Protein AF-A0A832R9U1-F1 (afdb_monomer_lite)

Secondary structure (DSSP, 8-state):
-----------S--------PPPPPP--TTTTSHHHHHT--SHHHHHHHHHHHTTS---TTTS-SS----

Radius of gyration: 23.39 Å; chains: 1; bounding box: 61×22×65 Å

pLDDT: mean 75.46, std 16.79, range [37.78, 94.81]

Structure (mmCIF, N/CA/C/O backbone):
data_AF-A0A832R9U1-F1
#
_entry.id   AF-A0A832R9U1-F1
#
loop_
_atom_site.group_PDB
_atom_site.id
_atom_site.type_symbol
_atom_site.label_atom_id
_atom_site.label_alt_id
_atom_site.label_comp_id
_atom_site.label_asym_id
_atom_site.label_entity_id
_atom_site.label_seq_id
_atom_site.pdbx_PDB_ins_code
_atom_site.Cartn_x
_atom_site.Cartn_y
_atom_site.Cartn_z
_atom_site.occupancy
_atom_site.B_iso_or_equiv
_atom_site.auth_seq_id
_atom_site.auth_comp_id
_atom_site.auth_asym_id
_atom_site.auth_atom_id
_atom_site.pdbx_PDB_model_num
ATOM 1 N N . MET A 1 1 ? 44.231 12.704 -44.028 1.00 46.50 1 MET A N 1
ATOM 2 C CA . MET A 1 1 ? 43.358 11.915 -43.136 1.00 46.50 1 MET A CA 1
ATOM 3 C C . MET A 1 1 ? 43.405 12.538 -41.755 1.00 46.50 1 MET A C 1
ATOM 5 O O . MET A 1 1 ? 44.489 12.601 -41.207 1.00 46.50 1 MET A O 1
ATOM 9 N N . ASN A 1 2 ? 42.284 13.010 -41.214 1.00 37.78 2 ASN A N 1
ATOM 10 C CA . ASN A 1 2 ? 42.041 12.949 -39.774 1.00 37.78 2 ASN A CA 1
ATOM 11 C C . ASN A 1 2 ? 40.530 12.873 -39.574 1.00 37.78 2 ASN A C 1
ATOM 13 O O . ASN A 1 2 ? 39.767 13.682 -40.092 1.00 37.78 2 ASN A O 1
ATOM 17 N N . VAL A 1 3 ? 40.140 11.765 -38.968 1.00 50.59 3 VAL A N 1
ATOM 18 C CA . VAL A 1 3 ? 38.825 11.147 -39.026 1.00 50.59 3 VAL A CA 1
ATOM 19 C C . VAL A 1 3 ? 37.840 11.973 -38.203 1.00 50.59 3 VAL A C 1
ATOM 21 O O . VAL A 1 3 ? 38.043 12.177 -37.009 1.00 50.59 3 VAL A O 1
ATOM 24 N N . VAL A 1 4 ? 36.759 12.432 -38.835 1.00 53.44 4 VAL A N 1
ATOM 25 C CA . VAL A 1 4 ? 35.543 12.841 -38.127 1.00 53.44 4 VAL A CA 1
ATOM 26 C C . VAL A 1 4 ? 34.979 11.576 -37.486 1.00 53.44 4 VAL A C 1
ATOM 28 O O . VAL A 1 4 ? 34.426 10.728 -38.177 1.00 53.44 4 VAL A O 1
ATOM 31 N N . ALA A 1 5 ? 35.160 11.418 -36.178 1.00 53.62 5 ALA A N 1
ATOM 32 C CA . ALA A 1 5 ? 34.555 10.339 -35.405 1.00 53.62 5 ALA A CA 1
ATOM 33 C C . ALA A 1 5 ? 33.711 10.949 -34.282 1.00 53.62 5 ALA A C 1
ATOM 35 O O . ALA A 1 5 ? 34.038 10.871 -33.101 1.00 53.62 5 ALA A O 1
ATOM 36 N N . ILE A 1 6 ? 32.610 11.594 -34.675 1.00 57.50 6 ILE A N 1
ATOM 37 C CA . ILE A 1 6 ? 31.483 11.837 -33.774 1.00 57.50 6 ILE A CA 1
ATOM 38 C C . ILE A 1 6 ? 30.840 10.467 -33.545 1.00 57.50 6 ILE A C 1
ATOM 40 O O . ILE A 1 6 ? 30.038 9.999 -34.347 1.00 57.50 6 ILE A O 1
ATOM 44 N N . GLY A 1 7 ? 31.264 9.793 -32.482 1.00 52.47 7 GLY A N 1
ATOM 45 C CA . GLY A 1 7 ? 30.717 8.517 -32.034 1.00 52.47 7 GLY A CA 1
ATOM 46 C C . GLY A 1 7 ? 30.138 8.663 -30.636 1.00 52.47 7 GLY A C 1
ATOM 47 O O . GLY A 1 7 ? 30.646 8.065 -29.693 1.00 52.47 7 GLY A O 1
ATOM 48 N N . VAL A 1 8 ? 29.104 9.495 -30.482 1.00 63.66 8 VAL A N 1
ATOM 49 C CA . VAL A 1 8 ? 28.276 9.491 -29.271 1.00 63.66 8 VAL A CA 1
ATOM 50 C C . VAL A 1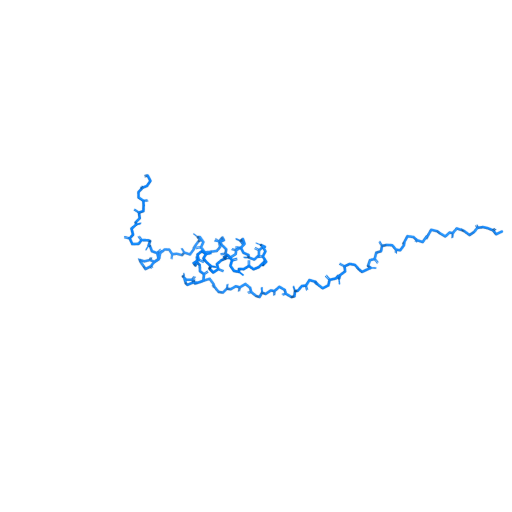 8 ? 27.488 8.183 -29.274 1.00 63.66 8 VAL A C 1
ATOM 52 O O . VAL A 1 8 ? 26.434 8.084 -29.890 1.00 63.66 8 VAL A O 1
ATOM 55 N N . LEU A 1 9 ? 28.020 7.162 -28.608 1.00 59.59 9 LEU A N 1
ATOM 56 C CA . LEU A 1 9 ? 27.300 5.932 -28.283 1.00 59.59 9 LEU A CA 1
ATOM 57 C C . LEU A 1 9 ? 27.315 5.737 -26.766 1.00 59.59 9 LEU A C 1
ATOM 59 O O . LEU A 1 9 ? 27.882 4.794 -26.232 1.00 59.59 9 LEU A O 1
ATOM 63 N N . PHE A 1 10 ? 26.675 6.674 -26.070 1.00 57.50 10 PHE A N 1
ATOM 64 C CA . PHE A 1 10 ? 26.182 6.477 -24.709 1.00 57.50 10 PHE A CA 1
ATOM 65 C C . PHE A 1 10 ? 24.658 6.394 -24.784 1.00 57.50 10 PHE A C 1
ATOM 67 O O . PHE A 1 10 ? 23.964 7.375 -24.534 1.00 57.50 10 PHE A O 1
ATOM 74 N N . SER A 1 11 ? 24.106 5.260 -25.216 1.00 57.41 11 SER A N 1
ATOM 75 C CA . SER A 1 11 ? 22.655 5.027 -25.182 1.00 57.41 11 SER A CA 1
ATOM 76 C C . SER A 1 11 ? 22.351 3.531 -25.196 1.00 57.41 11 SER A C 1
ATOM 78 O O . SER A 1 11 ? 22.424 2.881 -26.232 1.00 57.41 11 SER A O 1
ATOM 80 N N . GLY A 1 12 ? 21.995 3.005 -24.024 1.00 58.78 12 GLY A N 1
ATOM 81 C CA . GLY A 1 12 ? 21.757 1.582 -23.770 1.00 58.78 12 GLY A CA 1
ATOM 82 C C . GLY A 1 12 ? 23.070 0.917 -23.363 1.00 58.78 12 GLY A C 1
ATOM 83 O O . GLY A 1 12 ? 24.036 0.964 -24.099 1.00 58.78 12 GLY A O 1
ATOM 84 N N . LEU A 1 13 ? 23.244 0.316 -22.195 1.00 55.44 13 LEU A N 1
ATOM 85 C CA . LEU A 1 13 ? 22.298 -0.425 -21.387 1.00 55.44 13 LEU A CA 1
ATOM 86 C C . LEU A 1 13 ? 22.552 -0.121 -19.899 1.00 55.44 13 LEU A C 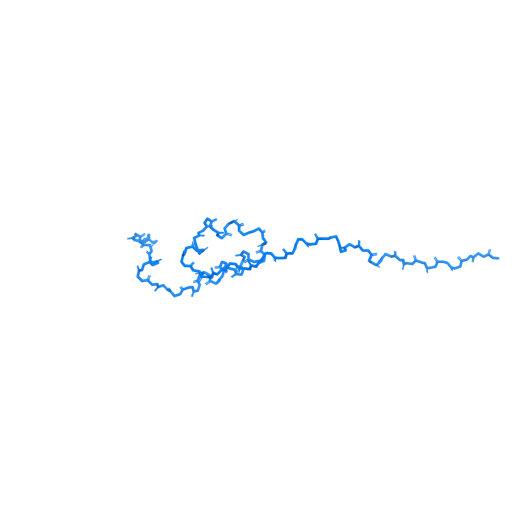1
ATOM 88 O O . LEU A 1 13 ? 23.385 -0.753 -19.262 1.00 55.44 13 LEU A O 1
ATOM 92 N N . LEU A 1 14 ? 21.790 0.808 -19.321 1.00 52.44 14 LEU A N 1
ATOM 93 C CA . LEU A 1 14 ? 21.465 0.754 -17.890 1.00 52.44 14 LEU A CA 1
ATOM 94 C C . LEU A 1 14 ? 20.035 0.232 -17.710 1.00 52.44 14 LEU A C 1
ATOM 96 O O . LEU A 1 14 ? 19.302 0.688 -16.844 1.00 52.44 14 LEU A O 1
ATOM 100 N N . VAL A 1 15 ? 19.630 -0.761 -18.507 1.00 57.53 15 VAL A N 1
ATOM 101 C CA . VAL A 1 15 ? 18.525 -1.648 -18.111 1.00 57.53 15 VAL A CA 1
ATOM 102 C C . VAL A 1 15 ? 19.136 -2.747 -17.241 1.00 57.53 15 VAL A C 1
ATOM 104 O O . VAL A 1 15 ? 19.121 -3.929 -17.568 1.00 57.53 15 VAL A O 1
ATOM 107 N N . GLY A 1 16 ? 19.797 -2.328 -16.161 1.00 54.34 16 GLY A N 1
ATOM 108 C CA . GLY A 1 16 ? 20.224 -3.229 -15.106 1.00 54.34 16 GLY A CA 1
ATOM 109 C C . GLY A 1 16 ? 18.980 -3.638 -14.336 1.00 54.34 16 GLY A C 1
ATOM 110 O O . GLY A 1 16 ? 18.440 -2.820 -13.602 1.00 54.34 16 GLY A O 1
ATOM 111 N N . CYS A 1 17 ? 18.513 -4.863 -14.589 1.00 61.56 17 CYS A N 1
ATOM 112 C CA . CYS A 1 17 ? 17.561 -5.654 -13.807 1.00 61.56 17 CYS A CA 1
ATOM 113 C C . CYS A 1 17 ? 16.818 -4.879 -12.708 1.00 61.56 17 CYS A C 1
ATOM 115 O O . CYS A 1 17 ? 17.170 -4.973 -11.531 1.00 61.56 17 CYS A O 1
ATOM 117 N N . ALA A 1 18 ? 15.752 -4.162 -13.068 1.00 60.94 18 ALA A N 1
ATOM 118 C CA . ALA A 1 18 ? 14.733 -3.895 -12.068 1.00 60.94 18 ALA A CA 1
ATOM 119 C C . ALA A 1 18 ? 14.186 -5.271 -11.645 1.00 60.94 18 ALA A C 1
ATOM 121 O O . ALA A 1 18 ? 13.800 -6.047 -12.528 1.00 60.94 18 ALA A O 1
ATOM 122 N N . PRO A 1 19 ? 14.206 -5.633 -10.348 1.00 62.31 19 PRO A N 1
ATOM 123 C CA . PRO A 1 19 ? 13.493 -6.820 -9.904 1.00 62.31 19 PRO A CA 1
ATOM 124 C C . PRO A 1 19 ? 12.052 -6.687 -10.391 1.00 62.31 19 PRO A C 1
ATOM 126 O O . PRO A 1 19 ? 11.478 -5.598 -10.312 1.00 62.31 19 PRO A O 1
ATOM 129 N N . THR A 1 20 ? 11.503 -7.765 -10.952 1.00 69.12 20 THR A N 1
ATOM 130 C CA . THR A 1 20 ? 10.106 -7.800 -11.386 1.00 69.12 20 THR A CA 1
ATOM 131 C C . THR A 1 20 ? 9.250 -7.193 -10.277 1.00 69.12 20 THR A C 1
ATOM 133 O O . THR A 1 20 ? 9.392 -7.644 -9.135 1.00 69.12 20 THR A O 1
ATOM 136 N N . PRO A 1 21 ? 8.425 -6.166 -10.564 1.00 68.69 21 PRO A N 1
ATOM 137 C CA . PRO A 1 21 ? 7.570 -5.574 -9.551 1.00 68.69 21 PRO A CA 1
ATOM 138 C C . PRO A 1 21 ? 6.766 -6.690 -8.894 1.00 68.69 21 PRO A C 1
ATOM 140 O O . PRO A 1 21 ? 6.086 -7.454 -9.585 1.00 68.69 21 PRO A O 1
ATOM 143 N N . GLU A 1 22 ? 6.894 -6.832 -7.576 1.00 80.06 22 GLU A N 1
ATOM 144 C CA . GLU A 1 22 ? 6.044 -7.766 -6.854 1.00 80.06 22 GLU A CA 1
ATOM 145 C C . GLU A 1 22 ? 4.588 -7.323 -7.037 1.00 80.06 22 GLU A C 1
ATOM 147 O O . GLU A 1 22 ? 4.304 -6.119 -7.026 1.00 80.06 22 GLU A O 1
ATOM 152 N N . PRO A 1 23 ? 3.658 -8.266 -7.255 1.00 85.06 23 PRO A N 1
ATOM 153 C CA . PRO A 1 23 ? 2.263 -7.912 -7.419 1.00 85.06 23 PRO A CA 1
ATOM 154 C C . PRO A 1 23 ? 1.772 -7.190 -6.163 1.00 85.06 23 PRO A C 1
ATOM 156 O O . PRO A 1 23 ? 2.042 -7.609 -5.036 1.00 85.06 23 PRO A O 1
ATOM 159 N N . MET A 1 24 ? 1.035 -6.099 -6.368 1.00 90.75 24 MET A N 1
ATOM 160 C CA . MET A 1 24 ? 0.431 -5.363 -5.266 1.00 90.75 24 MET A CA 1
ATOM 161 C C . MET A 1 24 ? -0.488 -6.300 -4.460 1.00 90.75 24 MET A C 1
ATOM 163 O O . MET A 1 24 ? -1.308 -6.995 -5.068 1.00 90.75 24 MET A O 1
ATOM 167 N N . PRO A 1 25 ? -0.388 -6.314 -3.117 1.00 91.12 25 PRO A N 1
ATOM 168 C CA . PRO A 1 25 ? -1.224 -7.170 -2.285 1.00 91.12 25 PRO A CA 1
ATOM 169 C C . PRO A 1 25 ? -2.718 -6.877 -2.450 1.00 91.12 25 PRO A C 1
ATOM 171 O O . PRO A 1 25 ? -3.127 -5.778 -2.831 1.00 91.12 25 PRO A O 1
ATOM 174 N N . GLU A 1 26 ? -3.551 -7.852 -2.095 1.00 93.75 26 GLU A N 1
ATOM 175 C CA . GLU A 1 26 ? -4.994 -7.646 -2.016 1.00 93.75 26 GLU A CA 1
ATOM 176 C C . GLU A 1 26 ? -5.339 -6.683 -0.871 1.00 93.75 26 GLU A C 1
ATOM 178 O O . GLU A 1 26 ? -4.798 -6.778 0.236 1.00 93.75 26 GLU A O 1
ATOM 183 N N . VAL A 1 27 ? -6.256 -5.753 -1.132 1.00 92.00 27 VAL A N 1
ATOM 184 C CA . VAL A 1 27 ? -6.682 -4.735 -0.169 1.00 92.00 27 VAL A CA 1
ATOM 185 C C . VAL A 1 27 ? -7.700 -5.353 0.796 1.00 92.00 27 VAL A C 1
ATOM 187 O O . VAL A 1 27 ? -8.900 -5.374 0.534 1.00 92.00 27 VAL A O 1
ATOM 190 N N . THR A 1 28 ? -7.207 -5.868 1.921 1.00 90.75 28 THR A N 1
ATOM 191 C CA . THR A 1 28 ? -8.002 -6.508 2.982 1.00 90.75 28 THR A CA 1
ATOM 192 C C . THR A 1 28 ? -7.693 -5.885 4.342 1.00 90.75 28 THR A C 1
ATOM 194 O O . THR A 1 28 ? -6.637 -5.284 4.528 1.00 90.75 28 THR A O 1
ATOM 197 N N . ALA A 1 29 ? -8.578 -6.058 5.331 1.00 87.75 29 ALA A N 1
ATOM 198 C CA . ALA A 1 29 ? -8.344 -5.549 6.688 1.00 87.75 29 ALA A CA 1
ATOM 199 C C . ALA A 1 29 ? -7.039 -6.085 7.318 1.00 87.75 29 ALA A C 1
ATOM 201 O O . ALA A 1 29 ? -6.375 -5.366 8.060 1.00 87.75 29 ALA A O 1
ATOM 202 N N . GLU A 1 30 ? -6.649 -7.322 6.992 1.00 89.56 30 GLU A N 1
ATOM 203 C CA . GLU A 1 30 ? -5.392 -7.928 7.446 1.00 89.56 30 GLU A CA 1
ATOM 204 C C . GLU A 1 30 ? -4.172 -7.276 6.783 1.00 89.56 30 GLU A C 1
ATOM 206 O O . GLU A 1 30 ? -3.216 -6.907 7.465 1.00 89.56 30 GLU A O 1
ATOM 211 N N . ASN A 1 31 ? -4.207 -7.088 5.460 1.00 92.31 31 ASN A N 1
ATOM 212 C CA . ASN A 1 31 ? -3.083 -6.513 4.718 1.00 92.31 31 ASN A CA 1
ATOM 213 C C . ASN A 1 31 ? -2.953 -4.997 4.924 1.00 92.31 31 ASN A C 1
ATOM 215 O O . ASN A 1 31 ? -1.862 -4.453 4.789 1.00 92.31 31 ASN A O 1
ATOM 219 N N . CYS A 1 32 ? -4.036 -4.315 5.301 1.00 92.00 32 CYS A N 1
ATOM 220 C CA . CYS A 1 32 ? -4.034 -2.890 5.631 1.00 92.00 32 CYS A CA 1
ATOM 221 C C . CYS A 1 32 ? -3.477 -2.565 7.024 1.00 92.00 32 CYS A C 1
ATOM 223 O O . CYS A 1 32 ? -3.461 -1.398 7.423 1.00 92.00 32 CYS A O 1
ATOM 225 N N . ARG A 1 33 ? -2.993 -3.568 7.766 1.00 90.88 33 ARG A N 1
ATOM 226 C CA . ARG A 1 33 ? -2.251 -3.350 9.009 1.00 90.88 33 ARG A CA 1
ATOM 227 C C . ARG A 1 33 ? -0.949 -2.580 8.735 1.00 90.88 33 ARG A C 1
ATOM 229 O O . ARG A 1 33 ? -0.246 -2.918 7.777 1.00 90.88 33 ARG A O 1
ATOM 236 N N . PRO A 1 34 ? -0.581 -1.583 9.564 1.00 90.25 34 PRO A N 1
ATOM 237 C CA . PRO A 1 34 ? 0.632 -0.788 9.363 1.00 90.25 34 PRO A CA 1
ATOM 238 C C . PRO A 1 34 ? 1.904 -1.625 9.183 1.00 90.25 34 PRO A C 1
ATOM 240 O O . PRO A 1 34 ? 2.784 -1.250 8.410 1.00 90.25 34 PRO A O 1
ATOM 243 N N . GLU A 1 35 ? 1.999 -2.766 9.864 1.00 91.88 35 GLU A N 1
ATOM 244 C CA . GLU A 1 35 ? 3.141 -3.680 9.807 1.00 91.88 35 GLU A CA 1
ATOM 245 C C . GLU A 1 35 ? 3.262 -4.350 8.433 1.00 91.88 35 GLU A C 1
ATOM 247 O O . GLU A 1 35 ? 4.365 -4.519 7.920 1.00 91.88 35 GLU A O 1
ATOM 252 N N . ARG A 1 36 ? 2.129 -4.696 7.808 1.00 93.69 36 ARG A N 1
ATOM 253 C CA . ARG A 1 36 ? 2.078 -5.312 6.473 1.00 93.69 36 ARG A CA 1
ATOM 254 C C . ARG A 1 36 ? 2.400 -4.303 5.379 1.00 93.69 36 ARG A C 1
ATOM 256 O O . ARG A 1 36 ? 3.171 -4.607 4.477 1.00 93.69 36 ARG A O 1
ATOM 263 N N . ILE A 1 37 ? 1.885 -3.079 5.498 1.00 92.88 37 ILE A N 1
ATOM 264 C CA . ILE A 1 37 ? 2.182 -1.994 4.552 1.00 92.88 37 ILE A CA 1
ATOM 265 C C . ILE A 1 37 ? 3.685 -1.670 4.561 1.00 92.88 37 ILE A C 1
ATOM 267 O O . ILE A 1 37 ? 4.285 -1.479 3.506 1.00 92.88 37 ILE A O 1
ATOM 271 N N . GLN A 1 38 ? 4.323 -1.655 5.736 1.00 93.06 38 GLN A N 1
ATOM 272 C CA . GLN A 1 38 ? 5.765 -1.406 5.861 1.00 93.06 38 GLN A CA 1
ATOM 273 C C . GLN A 1 38 ? 6.640 -2.496 5.226 1.00 93.06 38 GLN A C 1
ATOM 275 O O . GLN A 1 38 ? 7.764 -2.198 4.825 1.00 93.06 38 GLN A O 1
ATOM 280 N N . GLN A 1 39 ? 6.133 -3.728 5.099 1.00 94.31 39 GLN A N 1
ATOM 281 C CA . GLN A 1 39 ? 6.834 -4.839 4.442 1.00 94.31 39 GLN A CA 1
ATOM 282 C C . GLN A 1 39 ? 6.862 -4.710 2.910 1.00 94.31 39 GLN A C 1
ATOM 284 O O . GLN A 1 39 ? 7.660 -5.387 2.263 1.00 94.31 39 GLN A O 1
ATOM 289 N N . ILE A 1 40 ? 6.042 -3.832 2.318 1.00 92.25 40 ILE A N 1
ATOM 290 C CA . ILE A 1 40 ? 6.064 -3.569 0.875 1.00 92.25 40 ILE A CA 1
ATOM 291 C C . ILE A 1 40 ? 7.359 -2.825 0.529 1.00 92.25 40 ILE A C 1
ATOM 293 O O . ILE A 1 40 ? 7.561 -1.673 0.925 1.00 92.25 40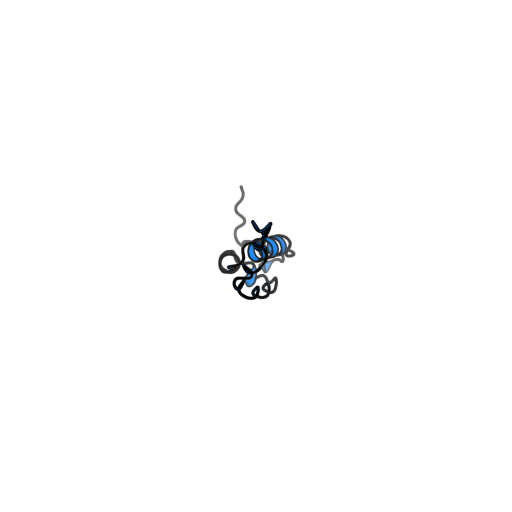 ILE A O 1
ATOM 297 N N . ARG A 1 41 ? 8.243 -3.509 -0.206 1.00 91.12 41 ARG A N 1
ATOM 298 C CA . ARG A 1 41 ? 9.582 -3.012 -0.557 1.00 91.12 41 ARG A CA 1
ATOM 299 C C . ARG A 1 41 ? 9.547 -1.889 -1.585 1.00 91.12 41 ARG A C 1
ATOM 301 O O . ARG A 1 41 ? 10.325 -0.945 -1.476 1.00 91.12 41 ARG A O 1
ATOM 308 N N . ASP A 1 42 ? 8.675 -2.010 -2.580 1.00 91.31 42 ASP A N 1
ATOM 309 C CA . ASP A 1 42 ? 8.525 -0.998 -3.617 1.00 91.31 42 ASP A CA 1
ATOM 310 C C . ASP A 1 42 ? 7.770 0.218 -3.068 1.00 91.31 42 ASP A C 1
ATOM 312 O O . ASP A 1 42 ? 6.634 0.113 -2.602 1.00 91.31 42 ASP A O 1
ATOM 316 N N . GLU A 1 43 ? 8.408 1.385 -3.102 1.00 91.12 43 GLU A N 1
ATOM 317 C CA . GLU A 1 43 ? 7.858 2.597 -2.497 1.00 91.12 43 GLU A CA 1
ATOM 318 C C . GLU A 1 43 ? 6.573 3.058 -3.193 1.00 91.12 43 GLU A C 1
ATOM 320 O O . GLU A 1 43 ? 5.619 3.460 -2.518 1.00 91.12 43 GLU A O 1
ATOM 325 N N . ALA A 1 44 ? 6.526 2.966 -4.526 1.00 91.19 44 ALA A N 1
ATOM 326 C CA . ALA A 1 44 ? 5.356 3.349 -5.306 1.00 91.19 44 ALA A CA 1
ATOM 327 C C . ALA A 1 44 ? 4.156 2.457 -4.958 1.00 91.19 44 ALA A C 1
ATOM 329 O O . ALA A 1 44 ? 3.074 2.962 -4.650 1.00 91.19 44 ALA A O 1
ATOM 330 N N . THR A 1 45 ? 4.375 1.143 -4.897 1.00 93.44 45 THR A N 1
ATOM 331 C CA . THR A 1 45 ? 3.379 0.147 -4.491 1.00 93.44 45 THR A CA 1
ATOM 332 C C . THR A 1 45 ? 2.943 0.371 -3.053 1.00 93.44 45 THR A C 1
ATOM 334 O O . THR A 1 45 ? 1.748 0.368 -2.774 1.00 93.44 45 THR A O 1
ATOM 337 N N . ARG A 1 46 ? 3.872 0.636 -2.128 1.00 94.62 46 ARG A N 1
ATOM 338 C CA . ARG A 1 46 ? 3.544 0.905 -0.721 1.00 94.62 46 ARG A CA 1
ATOM 339 C C . ARG A 1 46 ? 2.650 2.133 -0.572 1.00 94.62 46 ARG A C 1
ATOM 341 O O . ARG A 1 46 ? 1.691 2.107 0.199 1.00 94.62 46 ARG A O 1
ATOM 348 N N . ARG A 1 47 ? 2.956 3.206 -1.305 1.00 94.31 47 ARG A N 1
ATOM 349 C CA . ARG A 1 47 ? 2.181 4.452 -1.288 1.00 94.31 47 ARG A CA 1
ATOM 350 C C . ARG A 1 47 ? 0.782 4.255 -1.865 1.00 94.31 47 ARG A C 1
ATOM 352 O O . ARG A 1 47 ? -0.193 4.678 -1.244 1.00 94.31 47 ARG A O 1
ATOM 359 N N . GLU A 1 48 ? 0.688 3.609 -3.022 1.00 94.56 48 GLU A N 1
ATOM 360 C CA . GLU A 1 48 ? -0.588 3.307 -3.674 1.00 94.56 48 GLU A CA 1
ATOM 361 C C . GLU A 1 48 ? -1.445 2.385 -2.799 1.00 94.56 48 GLU A C 1
ATOM 363 O O . GLU A 1 48 ? -2.601 2.690 -2.505 1.00 94.56 48 GLU A O 1
ATOM 368 N N . PHE A 1 49 ? -0.858 1.302 -2.292 1.00 94.81 49 PHE A N 1
ATOM 369 C CA . PHE A 1 49 ? -1.534 0.350 -1.420 1.00 94.81 49 PHE A CA 1
ATOM 370 C C . PHE A 1 49 ? -2.018 1.007 -0.118 1.00 94.81 49 PHE A C 1
ATOM 372 O O . PHE A 1 49 ? -3.181 0.859 0.256 1.00 94.81 49 PHE A O 1
ATOM 379 N N . GLY A 1 50 ? -1.179 1.824 0.529 1.00 94.12 50 GLY A N 1
ATOM 380 C CA . GLY A 1 50 ? -1.569 2.600 1.708 1.00 94.12 50 GLY A CA 1
ATOM 381 C C . GLY A 1 50 ? -2.717 3.579 1.429 1.00 94.12 50 GLY A C 1
ATOM 382 O O . GLY A 1 50 ? -3.629 3.709 2.248 1.00 94.12 50 GLY A O 1
ATOM 383 N N . SER A 1 51 ? -2.731 4.215 0.251 1.00 94.12 51 SER A N 1
ATOM 384 C CA . SER A 1 51 ? -3.841 5.080 -0.170 1.00 94.12 51 SER A CA 1
ATOM 385 C C . SER A 1 51 ? -5.143 4.307 -0.388 1.00 94.12 51 SER A C 1
ATOM 387 O O . SER A 1 51 ? -6.219 4.831 -0.103 1.00 94.12 51 SER A O 1
ATOM 389 N N . ARG A 1 52 ? -5.074 3.061 -0.865 1.00 94.31 52 ARG A N 1
ATOM 390 C CA . ARG A 1 52 ? -6.255 2.193 -0.992 1.00 94.31 52 ARG A CA 1
ATOM 391 C C . ARG A 1 52 ? -6.780 1.758 0.369 1.00 94.31 52 ARG A C 1
ATOM 393 O O . ARG A 1 52 ? -7.983 1.822 0.600 1.00 94.31 52 ARG A O 1
ATOM 400 N N . CYS A 1 53 ? -5.886 1.398 1.285 1.00 92.06 53 CYS A N 1
ATOM 401 C CA . CYS A 1 53 ? -6.245 1.017 2.648 1.00 92.06 53 CYS A CA 1
ATOM 402 C C . CYS A 1 53 ? -6.937 2.136 3.433 1.00 92.06 53 CYS A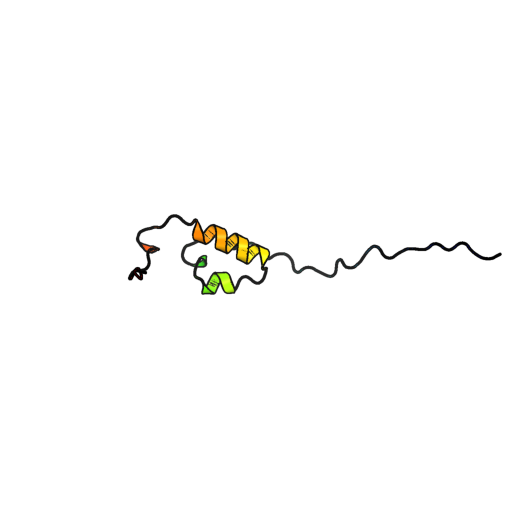 C 1
ATOM 404 O O . CYS A 1 53 ? -7.873 1.861 4.178 1.00 92.06 53 CYS A O 1
ATOM 406 N N . SER A 1 54 ? -6.550 3.401 3.239 1.00 89.69 54 SER A N 1
ATOM 407 C CA . SER A 1 54 ? -7.231 4.527 3.899 1.00 89.69 54 SER A CA 1
ATOM 408 C C . SER A 1 54 ? -8.648 4.786 3.378 1.00 89.69 54 SER A C 1
ATOM 410 O O . SER A 1 54 ? -9.436 5.445 4.052 1.00 89.69 54 SER A O 1
ATOM 412 N N . ARG A 1 55 ? -8.982 4.260 2.193 1.00 88.81 55 ARG A N 1
ATOM 413 C CA . ARG A 1 55 ? -10.313 4.342 1.572 1.00 88.81 55 ARG A CA 1
ATOM 414 C C . ARG A 1 55 ? -11.163 3.098 1.823 1.00 88.81 55 ARG A C 1
ATOM 416 O O . ARG A 1 55 ? -12.290 3.044 1.332 1.00 88.81 55 ARG A O 1
ATOM 423 N N . LEU A 1 56 ? -10.632 2.095 2.529 1.00 81.62 56 LEU A N 1
ATOM 424 C CA . LEU A 1 56 ? -11.377 0.881 2.834 1.00 81.62 56 LEU A CA 1
ATOM 425 C C . LEU A 1 56 ? -12.647 1.271 3.611 1.00 81.62 56 LEU A C 1
ATOM 427 O O . LEU A 1 56 ? -12.539 2.012 4.594 1.00 81.62 56 LEU A O 1
ATOM 431 N N . PRO A 1 57 ? -13.844 0.816 3.195 1.00 75.69 57 PRO A N 1
ATOM 432 C CA . PRO A 1 57 ? -15.064 1.108 3.929 1.00 75.69 57 PRO A CA 1
ATOM 433 C C . PRO A 1 57 ? -14.919 0.626 5.370 1.00 75.69 57 PRO A C 1
ATOM 435 O O . PRO A 1 57 ? -14.638 -0.546 5.632 1.00 75.69 57 PRO A O 1
ATOM 438 N N . VAL A 1 58 ? -15.101 1.556 6.303 1.00 67.56 58 VAL A N 1
ATOM 439 C CA . VAL A 1 58 ? -15.015 1.278 7.731 1.00 67.56 58 VAL A CA 1
ATOM 440 C C . VAL A 1 58 ? -16.162 0.339 8.091 1.00 67.56 58 VAL A C 1
ATOM 442 O O . VAL A 1 58 ? -17.327 0.729 8.088 1.00 67.56 58 VAL A O 1
ATOM 445 N N . SER A 1 59 ? -15.831 -0.916 8.376 1.00 62.31 59 SER A N 1
ATOM 446 C CA . SER A 1 59 ? -16.772 -1.877 8.941 1.00 62.31 59 SER A CA 1
ATOM 447 C C . SER A 1 59 ? -16.693 -1.816 10.469 1.00 62.31 59 SER A C 1
ATOM 449 O O . SER A 1 59 ? -15.651 -1.441 11.010 1.00 62.31 59 SER A O 1
ATOM 451 N N . PRO A 1 60 ? -17.740 -2.222 11.209 1.00 61.78 60 PRO A N 1
ATOM 452 C CA . PRO A 1 60 ? -17.711 -2.231 12.675 1.00 61.78 60 PRO A CA 1
ATOM 453 C C . PRO A 1 60 ? -16.491 -2.962 13.270 1.00 61.78 60 PRO A C 1
ATOM 455 O O . PRO A 1 60 ? -16.015 -2.584 14.333 1.00 61.78 60 PRO A O 1
ATOM 458 N N . GLY A 1 61 ? -15.945 -3.961 12.562 1.00 62.25 61 GLY A N 1
ATOM 459 C CA . GLY A 1 61 ? -14.739 -4.706 12.955 1.00 62.25 61 GLY A CA 1
ATOM 460 C C . GLY A 1 61 ? -13.392 -4.076 12.568 1.00 62.25 61 GLY A C 1
ATOM 461 O O . GLY A 1 61 ? -12.356 -4.605 12.956 1.00 62.25 61 GLY A O 1
AT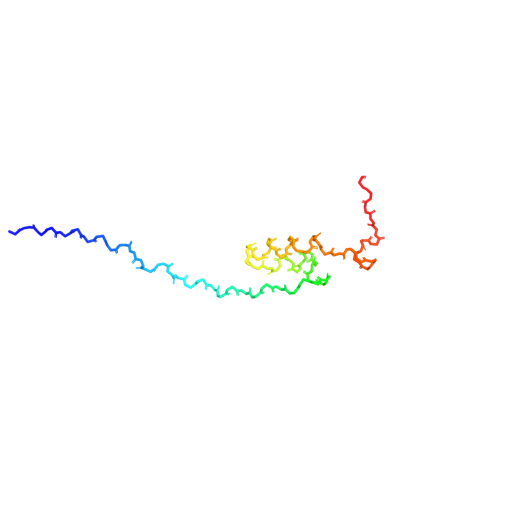OM 462 N N . THR A 1 62 ? -13.376 -2.976 11.810 1.00 61.22 62 THR A N 1
ATOM 463 C CA . THR A 1 62 ? -12.151 -2.226 11.459 1.00 61.22 62 THR A CA 1
ATOM 464 C C . THR A 1 62 ? -12.030 -0.915 12.234 1.00 61.22 62 THR A C 1
ATOM 466 O O . THR A 1 62 ? -11.045 -0.195 12.078 1.00 61.22 62 THR A O 1
ATOM 469 N N . LEU A 1 63 ? -13.033 -0.577 13.051 1.00 66.12 63 LEU A N 1
ATOM 470 C CA . LEU A 1 63 ? -12.953 0.547 13.973 1.00 66.12 63 LEU A CA 1
ATOM 471 C C . LEU A 1 63 ? -11.977 0.209 15.106 1.00 66.12 63 LEU A C 1
ATOM 473 O O . LEU A 1 63 ? -12.039 -0.893 15.656 1.00 66.12 63 LEU A O 1
ATOM 477 N N . PRO A 1 64 ? -11.098 1.141 15.503 1.00 62.03 64 PRO A N 1
ATOM 478 C CA . PRO A 1 64 ? -10.323 0.957 16.716 1.00 62.03 64 PRO A CA 1
ATOM 479 C C . PRO A 1 64 ? -11.281 0.811 17.904 1.00 62.03 64 PRO A C 1
ATOM 481 O O . PRO A 1 64 ? -12.124 1.676 18.137 1.00 62.0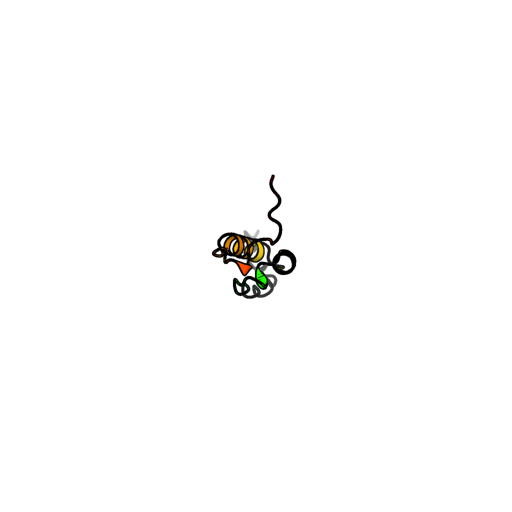3 64 PRO A O 1
ATOM 484 N N . THR A 1 65 ? -11.128 -0.267 18.679 1.00 66.38 65 THR A N 1
ATOM 485 C CA . THR A 1 65 ? -11.944 -0.562 19.875 1.00 66.38 65 THR A CA 1
ATOM 486 C C . THR A 1 65 ? -11.888 0.562 20.913 1.00 66.38 65 THR A C 1
ATOM 488 O O . THR A 1 65 ? -12.798 0.721 21.722 1.00 66.38 65 THR A O 1
ATOM 491 N N . ASN A 1 66 ? -10.824 1.365 20.883 1.00 67.62 66 ASN A N 1
ATOM 492 C CA . ASN A 1 66 ? -10.678 2.567 21.685 1.00 67.62 66 ASN A CA 1
ATOM 493 C C . ASN A 1 66 ? -10.323 3.741 20.758 1.00 67.62 66 ASN A C 1
ATOM 495 O O . ASN A 1 66 ? -9.143 3.947 20.455 1.00 67.62 66 ASN A O 1
ATOM 499 N N . PRO A 1 67 ? -11.318 4.477 20.232 1.00 62.56 67 PRO A N 1
ATOM 500 C CA . PRO A 1 67 ? -11.032 5.663 19.447 1.00 62.56 67 PRO A CA 1
ATOM 501 C C . PRO A 1 67 ? -10.372 6.689 20.372 1.00 62.56 67 PRO A C 1
ATOM 503 O O . PRO A 1 67 ? -11.017 7.223 21.276 1.00 62.56 67 PRO A O 1
ATOM 506 N N . LYS A 1 68 ? -9.080 6.972 20.156 1.00 68.69 68 LYS A N 1
ATOM 507 C CA . LYS A 1 68 ? -8.424 8.112 20.805 1.00 68.69 68 LYS A CA 1
ATOM 508 C C . LYS A 1 68 ? -9.213 9.368 20.437 1.00 68.69 68 LYS A C 1
ATOM 510 O O . LYS A 1 68 ? -9.226 9.767 19.274 1.00 68.69 68 LYS A O 1
ATOM 515 N N . ARG A 1 69 ? -9.875 9.975 21.424 1.00 57.53 69 ARG A N 1
ATOM 516 C CA . ARG A 1 69 ? -10.346 11.354 21.306 1.00 57.53 69 ARG A CA 1
ATOM 517 C C . ARG A 1 69 ? -9.108 12.244 21.302 1.00 57.53 69 ARG A C 1
ATOM 519 O O . ARG A 1 69 ? -8.321 12.188 22.246 1.00 57.53 69 ARG A O 1
ATOM 526 N N . TRP A 1 70 ? -8.913 12.955 20.203 1.00 54.06 70 TRP A N 1
ATOM 527 C CA . TRP A 1 70 ? -7.993 14.078 20.108 1.00 54.06 70 TRP A CA 1
ATOM 528 C C . TRP A 1 70 ? -8.717 15.348 20.549 1.00 54.06 70 TRP A C 1
ATOM 530 O O . TRP A 1 70 ? -9.958 15.401 20.373 1.00 54.06 70 TRP A O 1
#

Sequence (70 aa):
MNVVAIGVLFSGLLVGCAPTPEPMPEVTAENCRPERIQQIRDEATRREFGSRCSRLPVSPGTLPTNPKRW

Foldseek 3Di:
DDDPDPDPPPDDDPPPDDDDQDDQDDQDLVCQPPVNLVPRPDPVSSVVSVVVNVVPPDDPVSDDPDPPDD